Protein AF-A0A259SJ77-F1 (afdb_monomer)

Mean predicted aligned error: 9.58 Å

Foldseek 3Di:
DQLQLDPCLQVDADPPPRHSVSVVVVVVVVVVVVLVVLVVQFPCSVLLVVLLVLLVVLVVLLVVLVVLLVLCVVACVLDPVSVVPRHPVSVVSSVVSVVVNVVSLVQQQAQPSSVRSGDDPRGHPSNVSNVVVVVVVVVSSVVSCVVRVCSVVCVSPPSDDPDHPVVD

Secondary structure (DSSP, 8-state):
-TTTSS-GGGG---TTT---HHHHHHHHHHHHHHHHHHHHH-TTHHHHHHHHHHHHHHHHHHHHHHHHHHHTTTTTTSSHHHIIIIIIHHHHHHHHHHHHHHHHHHHHHSTTTTSS--EETTEEHHHHHHHHHHHHHHHHHHHHHHH-HHHHTTSSS---PPPPGGG-

Sequence (168 aa):
GHYGALPPKFASVSPRFFTPGYATVVAAVVASAFYAIMRLVSDTVLWDTIAALGIMICFYYGITAFACVWYFRKQWFDSARNVFFTFLFPLIGGIILFGIFVLSLVESWTPGATGSGSQIGGVGLVFILGVSVILLGVVVMIVQYFRSPGFFRGETLTMAAPESLRRR

Solvent-accessible surface area (backbone atoms only — not comparable to full-atom values): 8898 Å² total; per-residue (Å²): 39,97,52,51,73,42,64,66,67,61,46,46,52,40,92,87,75,75,40,39,59,59,46,51,53,52,51,49,54,51,51,52,52,51,51,56,52,39,64,77,71,33,92,43,44,69,59,42,51,51,53,21,49,49,41,50,51,22,45,56,52,14,53,49,19,47,47,46,31,61,65,39,62,82,37,32,80,63,38,76,66,32,33,44,69,37,32,51,51,28,43,53,52,14,52,52,29,40,50,49,28,53,49,52,46,59,43,19,41,45,57,54,70,70,76,62,53,39,54,57,97,78,30,11,42,37,29,55,53,34,50,51,53,52,50,50,51,50,51,51,50,54,54,33,49,75,75,32,44,50,39,81,70,32,76,58,46,77,83,72,65,80,82,43,72,77,78,110

Structure (mmCIF, N/CA/C/O backbone):
data_AF-A0A259SJ77-F1
#
_entry.id   AF-A0A259SJ77-F1
#
loop_
_atom_site.group_PDB
_atom_site.id
_atom_site.type_symbol
_atom_site.label_atom_id
_atom_site.label_alt_id
_atom_site.label_comp_id
_atom_site.label_asym_id
_atom_site.label_entity_id
_atom_site.label_seq_id
_atom_site.pdbx_PDB_ins_code
_atom_site.Cartn_x
_atom_site.Cartn_y
_atom_site.Cartn_z
_atom_site.occupancy
_atom_site.B_iso_or_equiv
_atom_site.auth_seq_id
_atom_site.auth_comp_id
_atom_site.auth_asym_id
_atom_site.auth_atom_id
_atom_site.pdbx_PDB_model_num
ATOM 1 N N . GLY A 1 1 ? -13.495 -14.546 3.448 1.00 51.78 1 GLY A N 1
ATOM 2 C CA . GLY A 1 1 ? -12.430 -14.465 4.469 1.00 51.78 1 GLY A CA 1
ATOM 3 C C . GLY A 1 1 ? -12.998 -13.795 5.695 1.00 51.78 1 GLY A C 1
ATOM 4 O O . GLY A 1 1 ? -13.380 -12.647 5.544 1.00 51.78 1 GLY A O 1
ATOM 5 N N . HIS A 1 2 ? -13.154 -14.533 6.802 1.00 52.06 2 HIS A N 1
ATOM 6 C CA . HIS A 1 2 ? -13.701 -14.192 8.138 1.00 52.06 2 HIS A CA 1
ATOM 7 C C . HIS A 1 2 ? -14.799 -13.105 8.247 1.00 52.06 2 HIS A C 1
ATOM 9 O O . HIS A 1 2 ? -15.909 -13.423 8.646 1.00 52.06 2 HIS A O 1
ATOM 15 N N . TYR A 1 3 ? -14.539 -11.867 7.823 1.00 52.16 3 TYR A N 1
ATOM 16 C CA . TYR A 1 3 ? -15.472 -10.732 7.845 1.00 52.16 3 TYR A CA 1
ATOM 17 C C . TYR A 1 3 ? -16.280 -10.514 6.545 1.00 52.16 3 TYR A C 1
ATOM 19 O O . TYR A 1 3 ? -17.027 -9.548 6.431 1.00 52.16 3 TYR A O 1
ATOM 27 N N . GLY A 1 4 ? -16.133 -11.380 5.535 1.00 59.56 4 GLY A N 1
ATOM 28 C CA . GLY A 1 4 ? -16.942 -11.335 4.300 1.00 59.56 4 GLY A CA 1
ATOM 29 C C . GLY A 1 4 ? -16.366 -10.506 3.140 1.00 59.56 4 GLY A C 1
ATOM 30 O O . GLY A 1 4 ? -16.967 -10.456 2.069 1.00 59.56 4 GLY A O 1
ATOM 31 N N . ALA A 1 5 ? -15.165 -9.937 3.294 1.00 54.62 5 ALA A N 1
ATOM 32 C CA . ALA A 1 5 ? -14.488 -9.145 2.255 1.00 54.62 5 ALA A CA 1
ATOM 33 C C . ALA A 1 5 ? -13.975 -9.955 1.046 1.00 54.62 5 ALA A C 1
ATOM 35 O O . ALA A 1 5 ? -13.603 -9.380 0.030 1.00 54.62 5 ALA A O 1
ATOM 36 N N . LEU A 1 6 ? -13.932 -11.288 1.141 1.00 58.22 6 LEU A N 1
ATOM 37 C CA . LEU A 1 6 ? -13.456 -12.218 0.103 1.00 58.22 6 LEU A CA 1
ATOM 38 C C . LEU A 1 6 ? -14.337 -13.476 0.079 1.00 58.22 6 LEU A C 1
ATOM 40 O O . LEU A 1 6 ? -14.857 -13.836 1.146 1.00 58.22 6 LEU A O 1
ATOM 44 N N . PRO A 1 7 ? -14.453 -14.191 -1.063 1.00 59.59 7 PRO A N 1
ATOM 45 C CA . PRO A 1 7 ? -15.238 -15.420 -1.164 1.00 59.59 7 PRO A CA 1
ATOM 46 C C . PRO A 1 7 ? -14.909 -16.422 -0.041 1.00 59.59 7 PRO A C 1
ATOM 48 O O . PRO A 1 7 ? -13.751 -16.504 0.391 1.00 59.59 7 PRO A O 1
ATOM 51 N N . PRO A 1 8 ? -15.886 -17.213 0.441 1.00 61.31 8 PRO A N 1
ATOM 52 C CA . PRO A 1 8 ? -15.701 -18.125 1.574 1.00 61.31 8 PRO A CA 1
ATOM 53 C C . PRO A 1 8 ? -14.590 -19.165 1.350 1.00 61.31 8 PRO A C 1
ATOM 55 O O . PRO A 1 8 ? -13.939 -19.570 2.307 1.00 61.31 8 PRO A O 1
ATOM 58 N N . LYS A 1 9 ? -14.272 -19.501 0.092 1.00 60.88 9 LYS A N 1
ATOM 59 C CA . LYS A 1 9 ? -13.156 -20.395 -0.275 1.00 60.88 9 LYS A CA 1
ATOM 60 C C . LYS A 1 9 ? -11.767 -19.861 0.105 1.00 60.88 9 LYS A C 1
ATOM 62 O O . LYS A 1 9 ? -10.870 -20.642 0.376 1.00 60.88 9 LYS A O 1
ATOM 67 N N . PHE A 1 10 ? -11.576 -18.543 0.192 1.00 58.19 10 PHE A N 1
ATOM 68 C CA . PHE A 1 10 ? -10.321 -17.967 0.703 1.00 58.19 10 PHE A CA 1
ATOM 69 C C . PHE A 1 10 ? -10.240 -17.985 2.235 1.00 58.19 10 PHE A C 1
ATOM 71 O O . PHE A 1 10 ? -9.182 -17.736 2.798 1.00 58.19 10 PHE A O 1
ATOM 78 N N . ALA A 1 11 ? -11.360 -18.253 2.916 1.00 58.25 11 ALA A N 1
ATOM 79 C CA . ALA A 1 11 ? -11.422 -18.394 4.369 1.00 58.25 11 ALA A CA 1
ATOM 80 C C . ALA A 1 11 ? -11.255 -19.847 4.833 1.00 58.25 11 ALA A C 1
ATOM 82 O O . ALA A 1 11 ? -11.154 -20.077 6.034 1.00 58.25 11 ALA A O 1
ATOM 83 N N . SER A 1 12 ? -11.290 -20.823 3.916 1.00 59.00 12 SER A N 1
ATOM 84 C CA . SER A 1 12 ? -11.200 -22.233 4.283 1.00 59.00 12 SER A CA 1
ATOM 85 C C . SER A 1 12 ? -9.766 -22.567 4.674 1.00 59.00 12 SER A C 1
ATOM 87 O O . SER A 1 12 ? -8.866 -22.602 3.831 1.00 59.00 12 SER A O 1
ATOM 89 N N . VAL A 1 13 ? -9.570 -22.806 5.962 1.00 61.88 13 VAL A N 1
ATOM 90 C CA . VAL A 1 13 ? -8.309 -23.262 6.533 1.00 61.88 13 VAL A CA 1
ATOM 91 C C . VAL A 1 13 ? -8.357 -24.785 6.631 1.00 61.88 13 VAL A C 1
ATOM 93 O O . VAL A 1 13 ? -9.375 -25.352 7.025 1.00 61.88 13 VAL A O 1
ATOM 96 N N . SER A 1 14 ? -7.275 -25.463 6.245 1.00 56.78 14 SER A N 1
ATOM 97 C CA . SER A 1 14 ? -7.171 -26.915 6.407 1.00 56.78 14 SER A CA 1
ATOM 98 C C . SER A 1 14 ? -7.179 -27.262 7.910 1.00 56.78 14 SER A C 1
ATOM 100 O O . SER A 1 14 ? -6.356 -26.715 8.650 1.00 56.78 14 SER A O 1
ATOM 102 N N . PRO A 1 15 ? -8.053 -28.177 8.381 1.00 56.75 15 PRO A N 1
ATOM 103 C CA . PRO A 1 15 ? -8.138 -28.526 9.802 1.00 56.75 15 PRO A CA 1
ATOM 104 C C . PRO A 1 15 ? -6.890 -29.239 10.341 1.00 56.75 15 PRO A C 1
ATOM 106 O O . PRO A 1 15 ? -6.695 -29.308 11.547 1.00 56.75 15 PRO A O 1
ATOM 109 N N . ARG A 1 16 ? -6.047 -29.790 9.455 1.00 60.81 16 ARG A N 1
ATOM 110 C CA . ARG A 1 16 ? -4.869 -30.587 9.827 1.00 60.81 16 ARG A CA 1
ATOM 111 C C . ARG A 1 16 ? -3.584 -29.762 9.935 1.00 60.81 16 ARG A C 1
ATOM 113 O O . ARG A 1 16 ? -2.718 -30.111 10.726 1.00 60.81 16 ARG A O 1
ATOM 120 N N . PHE A 1 17 ? -3.452 -28.699 9.138 1.00 64.94 17 PHE A N 1
ATOM 121 C CA . PHE A 1 17 ? -2.225 -27.889 9.055 1.00 64.94 17 PHE A CA 1
ATOM 122 C C . PHE A 1 17 ? -2.441 -26.411 9.395 1.00 64.94 17 PHE A C 1
ATOM 124 O O . PHE A 1 17 ? -1.485 -25.646 9.363 1.00 64.94 17 PHE A O 1
ATOM 131 N N . PHE A 1 18 ? -3.681 -25.994 9.680 1.00 62.47 18 PHE A N 1
ATOM 132 C CA . PHE A 1 18 ? -4.051 -24.597 9.935 1.00 62.47 18 PHE A CA 1
ATOM 133 C C . PHE A 1 18 ? -3.601 -23.615 8.834 1.00 62.47 18 PHE A C 1
ATOM 135 O O . PHE A 1 18 ? -3.474 -22.415 9.060 1.00 62.47 18 PHE A O 1
ATOM 142 N N . THR A 1 19 ? -3.407 -24.112 7.608 1.00 60.09 19 THR A N 1
ATOM 143 C CA . THR A 1 19 ? -3.015 -23.318 6.441 1.00 60.09 19 THR A CA 1
ATOM 144 C C . THR A 1 19 ? -4.194 -23.124 5.486 1.00 60.09 19 THR A C 1
ATOM 146 O O . THR A 1 19 ? -4.966 -24.061 5.244 1.00 60.09 19 THR A O 1
ATOM 149 N N . PRO A 1 20 ? -4.364 -21.928 4.899 1.00 70.44 20 PRO A N 1
ATOM 150 C CA . PRO A 1 20 ? -5.373 -21.688 3.876 1.00 70.44 20 PRO A CA 1
ATOM 151 C C . PRO A 1 20 ? -4.893 -22.264 2.534 1.00 70.44 20 PRO A C 1
ATOM 153 O O . PRO A 1 20 ? -4.485 -21.525 1.643 1.00 70.44 20 PRO A O 1
ATOM 156 N N . GLY A 1 21 ? -4.924 -23.593 2.381 1.00 70.62 21 GLY A N 1
ATOM 157 C CA . GLY A 1 21 ? -4.317 -24.293 1.236 1.00 70.62 21 GLY A CA 1
ATOM 158 C C . GLY A 1 21 ? -4.773 -23.780 -0.137 1.00 70.62 21 GLY A C 1
ATOM 159 O O . GLY A 1 21 ? -3.958 -23.649 -1.046 1.00 70.62 21 GLY A O 1
ATOM 160 N N . TYR A 1 22 ? -6.046 -23.392 -0.274 1.00 72.25 22 TYR A N 1
ATOM 161 C CA . TYR A 1 22 ? -6.551 -22.758 -1.497 1.00 72.25 22 TYR A CA 1
ATOM 162 C C . TYR A 1 22 ? -5.880 -21.402 -1.774 1.00 72.25 22 TYR A C 1
ATOM 164 O O . TYR A 1 22 ? -5.457 -21.141 -2.897 1.00 72.25 22 TYR A O 1
ATOM 172 N N . ALA A 1 23 ? -5.725 -20.557 -0.750 1.00 71.31 23 ALA A N 1
ATOM 173 C CA . ALA A 1 23 ? -5.050 -19.270 -0.889 1.00 71.31 23 ALA A CA 1
ATOM 174 C C . ALA A 1 23 ? -3.562 -19.448 -1.227 1.00 71.31 23 ALA A C 1
ATOM 176 O O . ALA A 1 23 ? -3.035 -18.692 -2.037 1.00 71.31 23 ALA A O 1
ATOM 177 N N . THR A 1 24 ? -2.904 -20.472 -0.673 1.00 80.38 24 THR A N 1
ATOM 178 C CA . THR A 1 24 ? -1.504 -20.795 -0.979 1.00 80.38 24 THR A CA 1
ATOM 179 C C . THR A 1 24 ? -1.313 -21.186 -2.442 1.00 80.38 24 THR A C 1
ATOM 181 O O . THR A 1 24 ? -0.408 -20.669 -3.089 1.00 80.38 24 THR A O 1
ATOM 184 N N . VAL A 1 25 ? -2.168 -22.057 -2.989 1.00 82.31 25 VAL A N 1
ATOM 185 C CA . VAL A 1 25 ? -2.076 -22.468 -4.402 1.00 82.31 25 VAL A CA 1
ATOM 186 C C . VAL A 1 25 ? -2.329 -21.284 -5.328 1.00 82.31 25 VAL A C 1
ATOM 188 O O . VAL A 1 25 ? -1.568 -21.069 -6.266 1.00 82.31 25 VAL A O 1
ATOM 191 N N . VAL A 1 26 ? -3.357 -20.477 -5.047 1.00 81.38 26 VAL A N 1
ATOM 192 C CA . VAL A 1 26 ? -3.639 -19.269 -5.835 1.00 81.38 26 VAL A CA 1
ATOM 193 C C . VAL A 1 26 ? -2.456 -18.299 -5.782 1.00 81.38 26 VAL A C 1
ATOM 195 O O . VAL A 1 26 ? -2.026 -17.817 -6.825 1.00 81.38 26 VAL A O 1
ATOM 198 N N . ALA A 1 27 ? -1.885 -18.055 -4.599 1.00 81.94 27 ALA A N 1
ATOM 199 C CA . ALA A 1 27 ? -0.711 -17.200 -4.447 1.00 81.94 27 ALA A CA 1
ATOM 200 C C . ALA A 1 27 ? 0.506 -17.746 -5.209 1.00 81.94 27 ALA A C 1
ATOM 202 O O . ALA A 1 27 ? 1.192 -16.974 -5.871 1.00 81.94 27 ALA A O 1
ATOM 203 N N . ALA A 1 28 ? 0.743 -19.061 -5.172 1.00 84.00 28 ALA A N 1
ATOM 204 C CA . ALA A 1 28 ? 1.830 -19.699 -5.910 1.00 84.00 28 ALA A CA 1
ATOM 205 C C . ALA A 1 28 ? 1.659 -19.528 -7.426 1.00 84.00 28 ALA A C 1
ATOM 207 O O . ALA A 1 28 ? 2.589 -19.093 -8.096 1.00 84.00 28 ALA A O 1
ATOM 208 N N . VAL A 1 29 ? 0.460 -19.784 -7.959 1.00 86.94 29 VAL A N 1
ATOM 209 C CA . VAL A 1 29 ? 0.162 -19.605 -9.390 1.00 86.94 29 VAL A CA 1
ATOM 210 C C . VAL A 1 29 ? 0.359 -18.150 -9.815 1.00 86.94 29 VAL A C 1
ATOM 212 O O . VAL A 1 29 ? 1.014 -17.890 -10.823 1.00 86.94 29 VAL A O 1
ATOM 215 N N . VAL A 1 30 ? -0.159 -17.196 -9.035 1.00 85.06 30 VAL A N 1
ATOM 216 C CA . VAL A 1 30 ? -0.013 -15.762 -9.323 1.00 85.06 30 VAL A CA 1
ATOM 217 C C . VAL A 1 30 ? 1.454 -15.334 -9.260 1.00 85.06 30 VAL A C 1
ATOM 219 O O . VAL A 1 30 ? 1.917 -14.645 -10.164 1.00 85.06 30 VAL A O 1
ATOM 222 N N . ALA A 1 31 ? 2.204 -15.771 -8.245 1.00 83.69 31 ALA A N 1
ATOM 223 C CA . ALA A 1 31 ? 3.621 -15.451 -8.101 1.00 83.69 31 ALA A CA 1
ATOM 224 C C . ALA A 1 31 ? 4.465 -16.035 -9.244 1.00 83.69 31 ALA A C 1
ATOM 226 O O . ALA A 1 31 ? 5.315 -15.337 -9.794 1.00 83.69 31 ALA A O 1
ATOM 227 N N . SER A 1 32 ? 4.213 -17.286 -9.644 1.00 84.31 32 SER A N 1
ATOM 228 C CA . SER A 1 32 ? 4.903 -17.917 -10.774 1.00 84.31 32 SER A CA 1
ATOM 229 C C . SER A 1 32 ? 4.600 -17.211 -12.095 1.00 84.31 32 SER A C 1
ATOM 231 O O . SER A 1 32 ? 5.525 -16.944 -12.860 1.00 84.31 32 SER A O 1
ATOM 233 N N . ALA A 1 33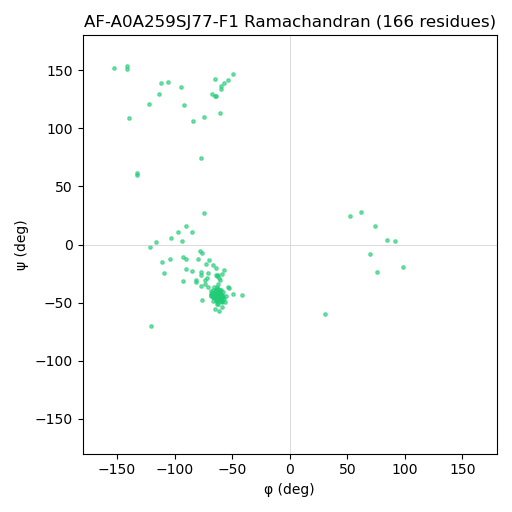 ? 3.334 -16.865 -12.351 1.00 86.06 33 ALA A N 1
ATOM 234 C CA . ALA A 1 33 ? 2.945 -16.121 -13.547 1.00 86.06 33 ALA A CA 1
ATOM 235 C C . ALA A 1 33 ? 3.585 -14.725 -13.575 1.00 86.06 33 ALA A C 1
ATOM 237 O O . ALA A 1 33 ? 4.165 -14.333 -14.586 1.00 86.06 33 ALA A O 1
ATOM 238 N N . PHE A 1 34 ? 3.542 -14.004 -12.452 1.00 82.75 34 PHE A N 1
ATOM 239 C CA . PHE A 1 34 ? 4.171 -12.693 -12.310 1.00 82.75 34 PHE A CA 1
ATOM 240 C C . PHE A 1 34 ? 5.680 -12.757 -12.569 1.00 82.75 34 PHE A C 1
ATOM 242 O O . PHE A 1 34 ? 6.195 -11.987 -13.375 1.00 82.75 34 PHE A O 1
ATOM 249 N N . TYR A 1 35 ? 6.383 -13.713 -11.953 1.00 82.50 35 TYR A N 1
ATOM 250 C CA . TYR A 1 35 ? 7.821 -13.894 -12.157 1.00 82.50 35 TYR A CA 1
ATOM 251 C C . TYR A 1 35 ? 8.164 -14.225 -13.615 1.00 82.50 35 TYR A C 1
ATOM 253 O O . TYR A 1 35 ? 9.108 -13.659 -14.163 1.00 82.50 35 TYR A O 1
ATOM 261 N N . ALA A 1 36 ? 7.390 -15.107 -14.257 1.00 84.50 36 ALA A N 1
ATOM 262 C CA . ALA A 1 36 ? 7.592 -15.462 -15.65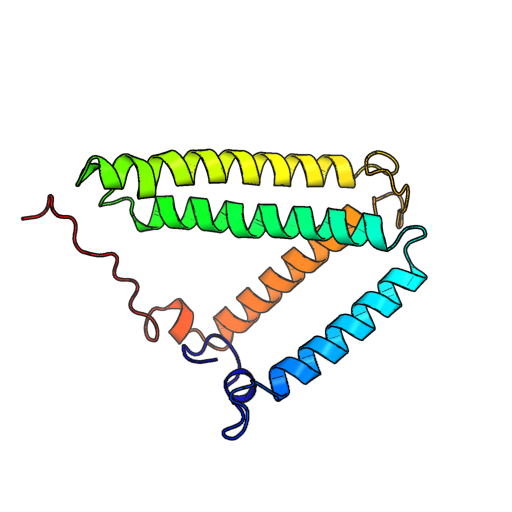9 1.00 84.50 36 ALA A CA 1
ATOM 263 C C . ALA A 1 36 ? 7.432 -14.246 -16.584 1.00 84.50 36 ALA A C 1
ATOM 265 O O . ALA A 1 36 ? 8.278 -14.028 -17.445 1.00 84.50 36 ALA A O 1
ATOM 266 N N . ILE A 1 37 ? 6.399 -13.423 -16.373 1.00 82.38 37 ILE A N 1
ATOM 267 C CA . ILE A 1 37 ? 6.192 -12.183 -17.135 1.00 82.38 37 ILE A CA 1
ATOM 268 C C . ILE A 1 37 ? 7.357 -11.218 -16.901 1.00 82.38 37 ILE A C 1
ATOM 270 O O . ILE A 1 37 ? 7.928 -10.702 -17.857 1.00 82.38 37 ILE A O 1
ATOM 274 N N . MET A 1 38 ? 7.760 -11.018 -15.645 1.00 77.00 38 MET A N 1
ATOM 275 C CA . MET A 1 38 ? 8.841 -10.093 -15.304 1.00 77.00 38 MET A CA 1
ATOM 276 C C . MET A 1 38 ? 10.166 -10.491 -15.959 1.00 77.00 38 MET A C 1
ATOM 278 O O . MET A 1 38 ? 10.881 -9.639 -16.475 1.00 77.00 38 MET A O 1
ATOM 282 N N . ARG A 1 39 ? 10.459 -11.797 -15.992 1.00 80.62 39 ARG A N 1
ATOM 283 C CA . ARG A 1 39 ? 11.651 -12.376 -16.629 1.00 80.62 39 ARG A CA 1
ATOM 284 C C . ARG A 1 39 ? 11.725 -12.097 -18.131 1.00 80.62 39 ARG A C 1
ATOM 286 O O . ARG A 1 39 ? 12.824 -12.042 -18.665 1.00 80.62 39 ARG A O 1
ATOM 293 N N . LEU A 1 40 ? 10.582 -11.967 -18.804 1.00 79.12 40 LEU A N 1
ATOM 294 C CA . LEU A 1 40 ? 10.519 -11.696 -20.243 1.00 79.12 40 LEU A CA 1
ATOM 295 C C . LEU A 1 40 ? 10.629 -10.204 -20.572 1.00 79.12 40 LEU A C 1
ATOM 297 O O . LEU A 1 40 ? 10.957 -9.858 -21.701 1.00 79.12 40 LEU A O 1
ATOM 301 N N . VAL A 1 41 ? 10.303 -9.337 -19.613 1.00 74.38 41 VAL A N 1
ATOM 302 C CA . VAL A 1 41 ? 10.092 -7.902 -19.843 1.00 74.38 41 VAL A CA 1
ATOM 303 C C . VAL A 1 41 ? 11.204 -7.037 -19.240 1.00 74.38 41 VAL A C 1
ATOM 305 O O . VAL A 1 41 ? 11.421 -5.925 -19.710 1.00 74.38 41 VAL A O 1
ATOM 308 N N . SER A 1 42 ? 11.906 -7.522 -18.213 1.00 72.56 42 SER A N 1
ATOM 309 C CA . SER A 1 42 ? 12.946 -6.767 -17.509 1.00 72.56 42 SER A CA 1
ATOM 310 C C . SER A 1 42 ? 14.332 -7.368 -17.724 1.00 72.56 42 SER A C 1
ATOM 312 O O . SER A 1 42 ? 14.557 -8.548 -17.442 1.00 72.56 42 SER A O 1
ATOM 314 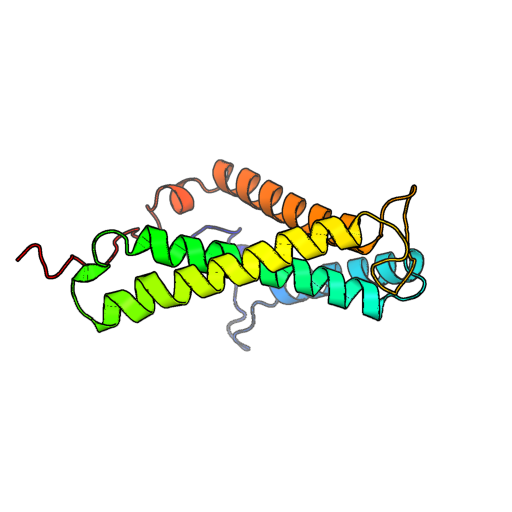N N . ASP A 1 43 ? 15.285 -6.521 -18.113 1.00 73.31 43 ASP A N 1
ATOM 315 C CA . ASP A 1 43 ? 16.708 -6.865 -18.162 1.00 73.31 43 ASP A CA 1
ATOM 316 C C . ASP A 1 43 ? 17.310 -6.996 -16.748 1.00 73.31 43 ASP A C 1
ATOM 318 O O . ASP A 1 43 ? 18.276 -7.733 -16.539 1.00 73.31 43 ASP A O 1
ATOM 322 N N . THR A 1 44 ? 16.712 -6.337 -15.741 1.00 78.62 44 THR A N 1
ATOM 323 C CA . THR A 1 44 ? 17.135 -6.410 -14.331 1.00 78.62 44 THR A CA 1
ATOM 324 C C . THR A 1 44 ? 15.967 -6.635 -13.357 1.00 78.62 44 THR A C 1
ATOM 326 O O . THR A 1 44 ? 15.718 -5.873 -12.422 1.00 78.62 44 THR A O 1
ATOM 329 N N . VAL A 1 45 ? 15.287 -7.775 -13.529 1.00 79.00 45 VAL A N 1
ATOM 330 C CA . VAL A 1 45 ? 14.069 -8.199 -12.798 1.00 79.00 45 VAL A CA 1
ATOM 331 C C . VAL A 1 45 ? 14.095 -7.900 -11.295 1.00 79.00 45 VAL A C 1
ATOM 333 O O . VAL A 1 45 ? 13.091 -7.474 -10.723 1.00 79.00 45 VAL A O 1
ATOM 336 N N . LEU A 1 46 ? 15.227 -8.158 -10.635 1.00 81.19 46 LEU A N 1
ATOM 337 C CA . LEU A 1 46 ? 15.372 -8.008 -9.188 1.00 81.19 46 LEU A CA 1
ATOM 338 C C . LEU A 1 46 ? 15.247 -6.543 -8.751 1.00 81.19 46 LEU A C 1
ATOM 340 O O . LEU A 1 46 ? 14.517 -6.259 -7.803 1.00 81.19 46 LEU A O 1
ATOM 344 N N . TRP A 1 47 ? 15.905 -5.623 -9.460 1.00 82.00 47 TRP A N 1
ATOM 345 C CA . TRP A 1 47 ? 15.857 -4.194 -9.149 1.00 82.00 47 TRP A CA 1
ATOM 346 C C . TRP A 1 47 ? 14.463 -3.625 -9.390 1.00 82.00 47 TRP A C 1
ATOM 348 O O . TRP A 1 47 ? 13.916 -2.961 -8.509 1.00 82.00 47 TRP A O 1
ATOM 358 N N . ASP A 1 48 ? 13.848 -3.972 -10.523 1.00 82.75 48 ASP A N 1
ATOM 359 C CA . ASP A 1 48 ? 12.512 -3.481 -10.865 1.00 82.75 48 ASP A CA 1
ATOM 360 C C . ASP A 1 48 ? 11.446 -3.979 -9.886 1.00 82.75 48 ASP A C 1
ATOM 362 O O . ASP A 1 48 ? 10.557 -3.229 -9.478 1.00 82.75 48 ASP A O 1
ATOM 366 N N . THR A 1 49 ? 11.562 -5.236 -9.449 1.00 85.12 49 THR A N 1
ATOM 367 C CA . THR A 1 49 ? 10.637 -5.816 -8.469 1.00 85.12 49 THR A CA 1
ATOM 368 C C . THR A 1 49 ? 10.806 -5.170 -7.094 1.00 85.12 49 THR A C 1
ATOM 370 O O . THR A 1 49 ? 9.806 -4.860 -6.451 1.00 85.12 49 THR A O 1
ATOM 373 N N . ILE A 1 50 ? 12.039 -4.928 -6.632 1.00 88.25 50 ILE A N 1
ATOM 374 C CA . ILE A 1 50 ? 12.287 -4.271 -5.337 1.00 88.25 50 ILE A CA 1
ATOM 375 C C . ILE A 1 50 ? 11.774 -2.830 -5.350 1.00 88.25 50 ILE A C 1
ATOM 377 O O . ILE A 1 50 ? 11.095 -2.422 -4.407 1.00 88.25 50 ILE A O 1
ATOM 381 N N . ALA A 1 51 ? 12.050 -2.074 -6.413 1.00 88.44 51 ALA A N 1
ATOM 382 C CA . ALA A 1 51 ? 11.582 -0.699 -6.537 1.00 88.44 51 ALA A CA 1
ATOM 383 C C . ALA A 1 51 ? 10.043 -0.633 -6.568 1.00 88.44 51 ALA A C 1
ATOM 385 O O . ALA A 1 51 ? 9.440 0.146 -5.828 1.00 88.44 51 ALA A O 1
ATOM 386 N N . ALA A 1 52 ? 9.392 -1.520 -7.333 1.00 89.12 52 ALA A N 1
ATOM 387 C CA . ALA A 1 52 ? 7.933 -1.617 -7.369 1.00 89.12 52 ALA A CA 1
ATOM 388 C C . ALA A 1 52 ? 7.342 -2.017 -6.003 1.00 89.12 52 ALA A C 1
ATOM 390 O O . ALA A 1 52 ? 6.363 -1.418 -5.553 1.00 89.12 52 ALA A O 1
ATOM 391 N N . LEU A 1 53 ? 7.954 -2.979 -5.300 1.00 90.38 53 LEU A N 1
ATOM 392 C CA . LEU A 1 53 ? 7.561 -3.346 -3.934 1.00 90.38 53 LEU A CA 1
ATOM 393 C C . LEU A 1 53 ? 7.702 -2.165 -2.966 1.00 90.38 53 LEU A C 1
ATOM 395 O O . LEU A 1 53 ? 6.825 -1.963 -2.128 1.00 90.38 53 LEU A O 1
ATOM 399 N N . GLY A 1 54 ? 8.755 -1.355 -3.100 1.00 91.12 54 GLY A N 1
ATOM 400 C CA . GLY A 1 54 ? 8.947 -0.135 -2.315 1.00 91.12 54 GLY A CA 1
ATOM 401 C C . GLY A 1 54 ? 7.797 0.859 -2.488 1.00 91.12 54 GLY A C 1
ATOM 402 O O . GLY A 1 54 ? 7.244 1.335 -1.494 1.00 91.12 54 GLY A O 1
ATOM 403 N N . ILE A 1 55 ? 7.367 1.097 -3.732 1.00 91.88 55 ILE A N 1
ATOM 404 C CA . ILE A 1 55 ? 6.201 1.939 -4.051 1.00 91.88 55 ILE A CA 1
ATOM 405 C C . ILE A 1 55 ? 4.938 1.389 -3.375 1.00 91.88 55 ILE A C 1
ATOM 407 O O . ILE A 1 55 ? 4.199 2.140 -2.736 1.00 91.88 55 ILE A O 1
ATOM 411 N N . MET A 1 56 ? 4.705 0.074 -3.454 1.00 91.62 56 MET A N 1
ATOM 412 C CA . MET A 1 56 ? 3.543 -0.568 -2.827 1.00 91.62 56 MET A CA 1
ATOM 413 C C . MET A 1 56 ? 3.547 -0.444 -1.300 1.00 91.62 56 MET A C 1
ATOM 415 O O . MET A 1 56 ? 2.509 -0.174 -0.697 1.00 91.62 56 MET A O 1
ATOM 419 N N . ILE A 1 57 ? 4.708 -0.630 -0.673 1.00 93.31 57 ILE A N 1
ATOM 420 C CA . ILE A 1 57 ? 4.899 -0.512 0.776 1.00 93.31 57 ILE A CA 1
ATOM 421 C C . ILE A 1 57 ? 4.624 0.924 1.232 1.00 93.31 57 ILE A C 1
ATOM 423 O O . ILE A 1 57 ? 3.867 1.131 2.182 1.00 93.31 57 ILE A O 1
ATOM 427 N N . CYS A 1 58 ? 5.191 1.912 0.534 1.00 94.19 58 CYS A N 1
ATOM 428 C CA . CYS A 1 58 ? 4.977 3.325 0.839 1.00 94.19 58 CYS A CA 1
ATOM 429 C C . CYS A 1 58 ? 3.504 3.713 0.682 1.00 94.19 58 CYS A C 1
ATOM 431 O O . CYS A 1 58 ? 2.958 4.399 1.544 1.00 94.19 58 CYS A O 1
ATOM 433 N N . PHE A 1 59 ? 2.838 3.211 -0.362 1.00 92.88 59 PHE A N 1
ATOM 434 C CA . PHE A 1 59 ? 1.406 3.404 -0.553 1.00 92.88 59 PHE A CA 1
ATOM 435 C C . PHE A 1 59 ? 0.597 2.798 0.599 1.00 92.88 59 PHE A C 1
ATOM 437 O O . PHE A 1 59 ? -0.134 3.519 1.274 1.00 92.88 59 PHE A O 1
ATOM 444 N N . TYR A 1 60 ? 0.754 1.497 0.865 1.00 91.94 60 TYR A N 1
ATOM 445 C CA . TYR A 1 60 ? -0.019 0.774 1.879 1.00 91.94 60 TYR A CA 1
ATOM 446 C C . TYR A 1 60 ? 0.168 1.356 3.284 1.00 91.94 60 TYR A C 1
ATOM 448 O O . TYR A 1 60 ? -0.812 1.627 3.985 1.00 91.94 60 TYR A O 1
ATOM 456 N N . TYR A 1 61 ? 1.411 1.590 3.705 1.00 92.94 61 TYR A N 1
ATOM 457 C CA . TYR A 1 61 ? 1.670 2.150 5.029 1.00 92.94 61 TYR A CA 1
ATOM 458 C C . TYR A 1 61 ? 1.327 3.637 5.108 1.00 92.94 61 TYR A C 1
ATOM 460 O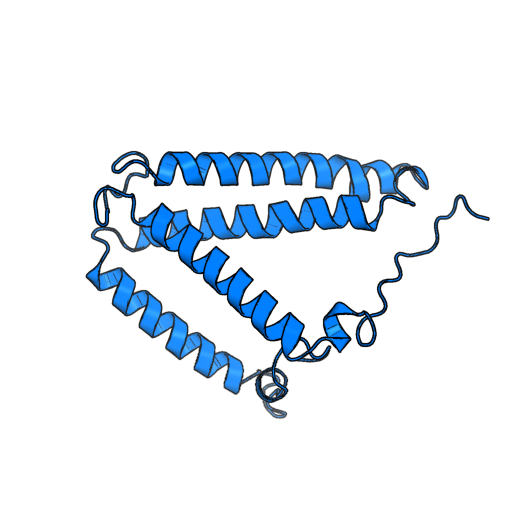 O . TYR A 1 61 ? 0.813 4.069 6.138 1.00 92.94 61 TYR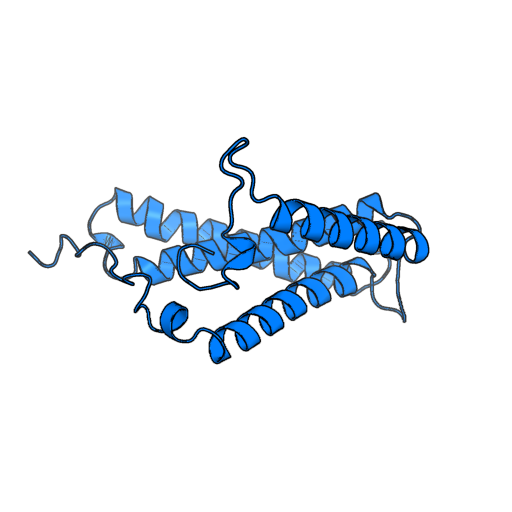 A O 1
ATOM 468 N N . GLY A 1 62 ? 1.517 4.400 4.028 1.00 93.94 62 GLY A N 1
ATOM 469 C CA . GLY A 1 62 ? 1.105 5.800 3.949 1.00 93.94 62 GLY A CA 1
ATOM 470 C C . GLY A 1 62 ? -0.400 5.961 4.163 1.00 93.94 62 GLY A C 1
ATOM 471 O O . GLY A 1 62 ? -0.820 6.667 5.080 1.00 93.94 62 GLY A O 1
ATOM 472 N N . ILE A 1 63 ? -1.227 5.241 3.391 1.00 92.69 63 ILE A N 1
ATOM 473 C CA . ILE A 1 63 ? -2.691 5.297 3.554 1.00 92.69 63 ILE A CA 1
ATOM 474 C C . ILE A 1 63 ? -3.135 4.783 4.926 1.00 92.69 63 ILE A C 1
ATOM 476 O O . ILE A 1 63 ? -4.054 5.346 5.516 1.00 92.69 63 ILE A O 1
ATOM 480 N N . THR A 1 64 ? -2.468 3.757 5.467 1.00 92.19 64 THR A N 1
ATOM 481 C CA . THR A 1 64 ? -2.790 3.200 6.790 1.00 92.19 64 THR A CA 1
ATOM 482 C C . THR A 1 64 ? -2.510 4.218 7.890 1.00 92.19 64 THR A C 1
ATOM 484 O O . THR A 1 64 ? -3.323 4.392 8.795 1.00 92.19 64 THR A O 1
ATOM 487 N N . ALA A 1 65 ? -1.398 4.944 7.794 1.00 91.38 65 ALA A N 1
ATOM 488 C CA . ALA A 1 65 ? -1.056 5.990 8.743 1.00 91.38 65 ALA A CA 1
ATOM 489 C C . ALA A 1 65 ? -2.087 7.133 8.719 1.00 91.38 65 ALA A C 1
ATOM 491 O O . ALA A 1 65 ? -2.579 7.535 9.775 1.00 91.38 65 ALA A O 1
ATOM 492 N N . PHE A 1 66 ? -2.508 7.584 7.530 1.00 91.81 66 PHE A N 1
ATOM 493 C CA . PHE A 1 66 ? -3.591 8.567 7.404 1.00 91.81 66 PHE A CA 1
ATOM 494 C C . PHE A 1 66 ? -4.936 8.040 7.916 1.00 91.81 66 PHE A C 1
ATOM 496 O O . PHE A 1 66 ? -5.669 8.774 8.582 1.00 91.81 66 PHE A O 1
ATOM 503 N N . ALA A 1 67 ? -5.252 6.767 7.664 1.00 89.19 67 ALA A N 1
ATOM 504 C CA . ALA A 1 67 ? -6.456 6.130 8.182 1.00 89.19 67 ALA A CA 1
ATOM 505 C C . ALA A 1 67 ? -6.459 6.097 9.717 1.00 89.19 67 ALA A C 1
ATOM 507 O O . ALA A 1 67 ? -7.483 6.412 10.318 1.00 89.19 67 ALA A O 1
ATOM 508 N N . CYS A 1 68 ? -5.323 5.805 10.361 1.00 88.00 68 CYS A N 1
ATOM 509 C CA . CYS A 1 68 ? -5.182 5.870 11.818 1.00 88.00 68 CYS A CA 1
ATOM 510 C C . CYS A 1 68 ? -5.463 7.279 12.357 1.00 88.00 68 CYS A C 1
ATOM 512 O O . CYS A 1 68 ? -6.257 7.431 13.289 1.00 88.00 68 CYS A O 1
ATOM 514 N N . VAL A 1 69 ? -4.871 8.310 11.742 1.00 89.50 69 VAL A N 1
ATOM 515 C CA . VAL A 1 69 ? -5.101 9.714 12.126 1.00 89.50 69 VAL A CA 1
ATOM 516 C C . VAL A 1 69 ? -6.583 10.071 12.001 1.00 89.50 69 VAL A C 1
ATOM 518 O O . VAL A 1 69 ? -7.162 10.643 12.925 1.00 89.50 69 VAL A O 1
ATOM 521 N N . TRP A 1 70 ? -7.222 9.694 10.890 1.00 88.06 70 TRP A N 1
ATOM 522 C CA . TRP A 1 70 ? -8.639 9.965 10.652 1.00 88.06 70 TRP A CA 1
ATOM 523 C C . TRP A 1 70 ? -9.566 9.193 11.598 1.00 88.06 70 TRP A C 1
ATOM 525 O O . TRP A 1 70 ? -10.540 9.754 12.102 1.00 88.06 70 TRP A O 1
ATOM 535 N N . TYR A 1 71 ? -9.273 7.918 11.860 1.00 83.94 71 TYR A N 1
ATOM 536 C CA . TYR A 1 71 ? -10.091 7.046 12.701 1.00 83.94 71 TYR A CA 1
ATOM 537 C C . TYR A 1 71 ? -10.138 7.536 14.154 1.00 83.94 71 TYR A C 1
ATOM 539 O O . TYR A 1 71 ? -11.217 7.632 14.738 1.00 83.94 71 TYR A O 1
ATOM 547 N N . PHE A 1 72 ? -8.994 7.944 14.715 1.00 84.62 72 PHE A N 1
ATOM 548 C CA . PHE A 1 72 ? -8.887 8.439 16.094 1.00 84.62 72 PHE A CA 1
ATOM 549 C C . PHE A 1 72 ? -9.085 9.956 16.239 1.00 84.62 72 PHE A C 1
ATOM 551 O O . PHE A 1 72 ? -8.766 10.530 17.284 1.00 84.62 72 PHE A O 1
ATOM 558 N N . ARG A 1 73 ? -9.645 10.630 15.223 1.00 83.94 73 ARG A N 1
ATOM 559 C CA . ARG A 1 73 ? -9.804 12.098 15.189 1.00 83.94 73 ARG A CA 1
ATOM 560 C C . ARG A 1 73 ? -10.576 12.713 16.348 1.00 83.94 73 ARG A C 1
ATOM 562 O O . ARG A 1 73 ? -10.438 13.900 16.617 1.00 83.94 73 ARG A O 1
ATOM 569 N N . LYS A 1 74 ? -11.409 11.925 17.028 1.00 80.19 74 LYS A N 1
ATOM 570 C CA . LYS A 1 74 ? -12.194 12.383 18.183 1.00 80.19 74 LYS A CA 1
ATOM 571 C C . LYS A 1 74 ? -11.455 12.199 19.513 1.00 80.19 74 LYS A C 1
ATOM 573 O O . LYS A 1 74 ? -11.894 12.758 20.507 1.00 80.19 74 LYS A O 1
ATOM 578 N N . GLN A 1 75 ? -10.354 11.445 19.523 1.00 82.06 75 GLN A N 1
ATOM 579 C CA . GLN A 1 75 ? -9.601 11.039 20.713 1.00 82.06 75 GLN A CA 1
ATOM 580 C C . GLN A 1 75 ? -8.172 11.602 20.740 1.00 82.06 75 GLN A C 1
ATOM 582 O O . GLN A 1 75 ? -7.423 11.296 21.671 1.00 82.06 75 GLN A O 1
ATOM 587 N N . TRP A 1 76 ? -7.774 12.406 19.740 1.00 80.25 76 TRP A N 1
ATOM 588 C CA . TRP A 1 76 ? -6.405 12.927 19.597 1.00 80.25 76 TRP A CA 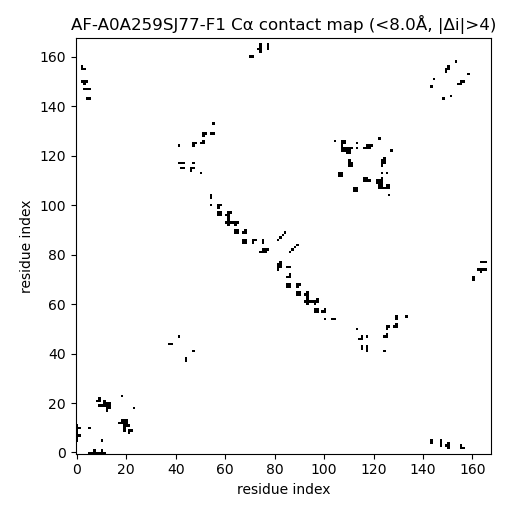1
ATOM 589 C C . TRP A 1 76 ? -5.869 13.537 20.885 1.00 80.25 76 TRP A C 1
ATOM 591 O O . TRP A 1 76 ? -4.736 13.270 21.262 1.00 80.25 76 TRP A O 1
ATOM 601 N N . PHE A 1 77 ? -6.695 14.304 21.591 1.00 81.62 77 PHE A N 1
ATOM 602 C CA . PHE A 1 77 ? -6.259 15.051 22.762 1.00 81.62 77 PHE A CA 1
ATOM 603 C C . PHE A 1 77 ? -6.680 14.414 24.097 1.00 81.62 77 PHE A C 1
ATOM 605 O O . PHE A 1 77 ? -6.460 15.006 25.148 1.00 81.62 77 PHE A O 1
ATOM 612 N N . ASP A 1 78 ? -7.275 13.221 24.109 1.00 82.06 78 ASP A N 1
ATOM 613 C CA . ASP A 1 78 ? -7.763 12.599 25.355 1.00 82.06 78 ASP A CA 1
ATOM 614 C C . ASP A 1 78 ? -6.640 12.268 26.349 1.00 82.06 78 ASP A C 1
ATOM 616 O O . ASP A 1 78 ? -6.859 12.239 27.556 1.00 82.06 78 ASP A O 1
ATOM 620 N N . SER A 1 79 ? -5.424 12.043 25.854 1.00 83.12 79 SER A N 1
ATOM 621 C CA . SER A 1 79 ? -4.226 11.823 26.662 1.00 83.12 79 SER A CA 1
ATOM 622 C C . SER A 1 79 ? -2.995 12.259 25.876 1.00 83.12 79 SER A C 1
ATOM 624 O O . SER A 1 79 ? -2.980 12.142 24.650 1.00 83.12 79 SER A O 1
ATOM 626 N N . ALA A 1 80 ? -1.927 12.675 26.566 1.00 83.69 80 ALA A N 1
ATOM 627 C CA . ALA A 1 80 ? -0.635 12.941 25.933 1.00 83.69 80 ALA A CA 1
ATOM 628 C C . ALA A 1 80 ? -0.165 11.741 25.089 1.00 83.69 80 ALA A C 1
ATOM 630 O O . ALA A 1 80 ? 0.326 11.921 23.980 1.00 83.69 80 ALA A O 1
ATOM 631 N N . ARG A 1 81 ? -0.411 10.503 25.550 1.00 83.94 81 ARG A N 1
ATOM 632 C CA . ARG A 1 81 ? -0.104 9.287 24.780 1.00 83.94 81 ARG A CA 1
ATOM 633 C C . ARG A 1 81 ? -0.867 9.236 23.451 1.00 83.94 81 ARG A C 1
ATOM 635 O O . ARG A 1 81 ? -0.270 8.894 22.436 1.00 83.94 81 ARG A O 1
ATOM 642 N N . ASN A 1 82 ? -2.149 9.595 23.437 1.00 83.62 82 ASN A N 1
ATOM 643 C CA . ASN A 1 82 ? -2.941 9.595 22.206 1.00 83.62 82 ASN A CA 1
ATOM 644 C C . ASN A 1 82 ? -2.413 10.643 21.222 1.00 83.62 82 ASN A C 1
ATOM 646 O O . ASN A 1 82 ? -2.225 10.325 20.054 1.00 83.62 82 ASN A O 1
ATOM 650 N N . VAL A 1 83 ? -2.048 11.837 21.699 1.00 85.69 83 VAL A N 1
ATOM 651 C CA . VAL A 1 83 ? -1.476 12.885 20.836 1.00 85.69 83 VAL A CA 1
ATOM 652 C C . VAL A 1 83 ? -0.250 12.368 20.079 1.00 85.69 83 VAL A C 1
ATOM 654 O O . VAL A 1 83 ? -0.136 12.587 18.878 1.00 85.69 83 VAL A O 1
ATOM 657 N N . PHE A 1 84 ? 0.654 11.639 20.737 1.00 87.94 84 PHE A N 1
ATOM 658 C CA . PHE A 1 84 ? 1.844 11.113 20.064 1.00 87.94 84 PHE A CA 1
ATOM 659 C C . PHE A 1 84 ? 1.546 9.895 19.178 1.00 87.94 84 PHE A C 1
ATOM 661 O O . PHE A 1 84 ? 1.968 9.864 18.023 1.00 87.94 84 PHE A O 1
ATOM 668 N N . PHE A 1 85 ? 0.804 8.905 19.683 1.00 85.81 85 PHE A N 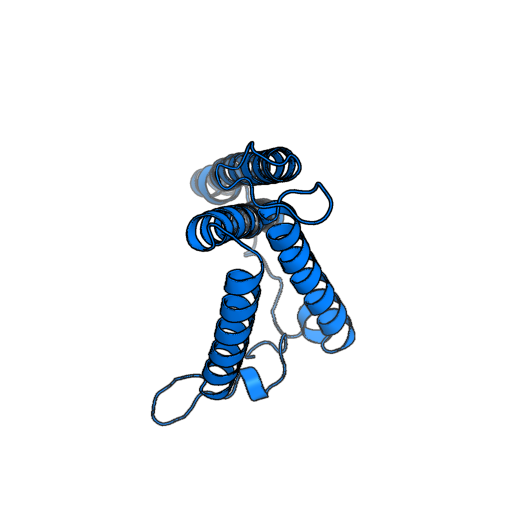1
ATOM 669 C CA . PHE A 1 85 ? 0.653 7.604 19.017 1.00 85.81 85 PHE A CA 1
ATOM 670 C C . PHE A 1 85 ? -0.515 7.506 18.032 1.00 85.81 85 PHE A C 1
ATOM 672 O O . PHE A 1 85 ? -0.485 6.634 17.168 1.00 85.81 85 PHE A O 1
ATOM 679 N N . THR A 1 86 ? -1.533 8.364 18.129 1.00 84.69 86 THR A N 1
ATOM 680 C CA . THR A 1 86 ? -2.688 8.353 17.210 1.00 84.69 86 THR A CA 1
ATOM 681 C C . THR A 1 86 ? -2.733 9.567 16.289 1.00 84.69 86 THR A C 1
ATOM 683 O O . THR A 1 86 ? -3.434 9.530 15.280 1.00 84.69 86 THR A O 1
ATOM 686 N N . PHE A 1 87 ? -1.957 10.612 16.595 1.00 87.81 87 PHE A N 1
ATOM 687 C CA . PHE A 1 87 ? -1.886 11.831 15.795 1.00 87.81 87 PHE A CA 1
ATOM 688 C C . PHE A 1 87 ? -0.468 12.112 15.278 1.00 87.81 87 PHE A C 1
ATOM 690 O O . PHE A 1 87 ? -0.231 11.938 14.089 1.00 87.81 87 PHE A O 1
ATOM 697 N N . LEU A 1 88 ? 0.494 12.480 16.131 1.00 91.00 88 LEU A N 1
ATOM 698 C CA . LEU A 1 88 ? 1.786 13.020 15.688 1.00 91.00 88 LEU A CA 1
ATOM 699 C C . LEU A 1 88 ? 2.641 12.015 14.901 1.00 91.00 88 LEU A C 1
ATOM 701 O O . LEU A 1 88 ? 3.033 12.304 13.773 1.00 91.00 88 LEU A O 1
ATOM 705 N N . PHE A 1 89 ? 2.934 10.840 15.467 1.00 91.81 89 PHE A N 1
ATOM 706 C CA . PHE A 1 89 ? 3.787 9.852 14.796 1.00 91.81 89 PHE A CA 1
ATOM 707 C C . PHE A 1 89 ? 3.139 9.271 13.536 1.00 91.81 89 PHE A C 1
ATOM 709 O O . PHE A 1 89 ? 3.821 9.231 12.509 1.00 91.81 89 PHE A O 1
ATOM 716 N N . PRO A 1 90 ? 1.847 8.878 13.545 1.00 90.81 90 PRO A N 1
ATOM 717 C CA . PRO A 1 90 ? 1.188 8.436 12.321 1.00 90.81 90 PRO A CA 1
ATOM 7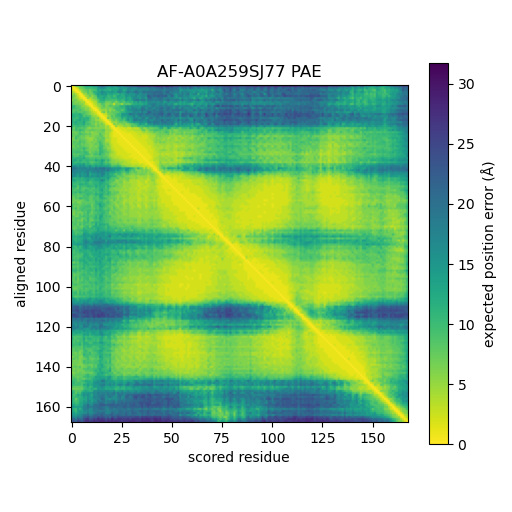18 C C . PRO A 1 90 ? 1.114 9.541 11.262 1.00 90.81 90 PRO A C 1
ATOM 720 O O . PRO A 1 90 ? 1.321 9.258 10.089 1.00 90.81 90 PRO A O 1
ATOM 723 N N . LEU A 1 91 ? 0.879 10.801 11.641 1.00 93.12 91 LEU A N 1
ATOM 724 C CA . LEU A 1 91 ? 0.808 11.902 10.679 1.00 93.12 91 LEU A CA 1
ATOM 725 C C . LEU A 1 91 ? 2.165 12.165 10.020 1.00 93.12 91 LEU A C 1
ATOM 727 O O . LEU A 1 91 ? 2.243 12.228 8.797 1.00 93.12 91 LEU A O 1
ATOM 731 N N . ILE A 1 92 ? 3.235 12.275 10.812 1.00 95.81 92 ILE A N 1
ATOM 732 C CA . ILE A 1 92 ? 4.587 12.503 10.284 1.00 95.81 92 ILE A CA 1
ATOM 733 C C . ILE A 1 92 ? 5.020 11.317 9.416 1.00 95.81 92 ILE A C 1
ATOM 735 O O . ILE A 1 92 ? 5.450 11.513 8.281 1.00 95.81 92 ILE A O 1
ATOM 739 N N . GLY A 1 93 ? 4.864 10.087 9.916 1.00 92.50 93 GLY A N 1
ATOM 740 C CA . GLY A 1 93 ? 5.210 8.880 9.166 1.00 92.50 93 GLY A CA 1
ATOM 741 C C . GLY A 1 93 ? 4.405 8.749 7.872 1.00 92.50 93 GLY A C 1
ATOM 742 O O . GLY A 1 93 ? 4.977 8.457 6.825 1.00 92.50 93 GLY A O 1
ATOM 743 N N . GLY A 1 94 ? 3.101 9.034 7.920 1.00 93.50 94 GLY A N 1
ATOM 744 C CA . GLY A 1 94 ? 2.221 9.034 6.754 1.00 93.50 94 GLY A CA 1
ATOM 745 C C . GLY A 1 94 ? 2.630 10.064 5.705 1.00 93.50 94 GLY A C 1
ATOM 746 O O . GLY A 1 94 ? 2.716 9.721 4.530 1.00 93.50 94 GLY A O 1
ATOM 747 N N . ILE A 1 95 ? 2.957 11.294 6.118 1.00 96.12 95 ILE A N 1
ATOM 748 C CA . ILE A 1 95 ? 3.441 12.350 5.214 1.00 96.12 95 ILE A CA 1
ATOM 749 C C . ILE A 1 95 ? 4.761 11.945 4.557 1.00 96.12 95 ILE A C 1
ATOM 751 O O . ILE A 1 95 ? 4.893 12.081 3.344 1.00 96.12 95 ILE A O 1
ATOM 755 N N . ILE A 1 96 ? 5.722 11.426 5.327 1.00 96.31 96 ILE A N 1
ATOM 756 C CA . ILE A 1 96 ? 7.023 11.001 4.792 1.00 96.31 96 ILE A CA 1
ATOM 757 C C . ILE A 1 96 ? 6.840 9.861 3.788 1.00 96.31 96 ILE A C 1
ATOM 759 O O . ILE A 1 96 ? 7.321 9.956 2.663 1.00 96.31 96 ILE A O 1
ATOM 763 N N . LEU A 1 97 ? 6.115 8.803 4.162 1.00 94.69 97 LEU A N 1
ATOM 764 C CA . LEU A 1 97 ? 5.895 7.643 3.293 1.00 94.69 97 LEU A CA 1
ATOM 765 C C . LEU A 1 97 ? 5.123 8.015 2.029 1.00 94.69 97 LEU A C 1
ATOM 767 O O . LEU A 1 97 ? 5.454 7.545 0.944 1.00 94.69 97 LEU A O 1
ATOM 771 N N . PHE A 1 98 ? 4.120 8.881 2.146 1.00 93.75 98 PHE A N 1
ATOM 772 C CA . PHE A 1 98 ? 3.367 9.344 0.990 1.00 93.75 98 PHE A CA 1
ATOM 773 C C . PHE A 1 98 ? 4.190 10.281 0.099 1.00 93.75 98 PHE A C 1
ATOM 775 O O . PHE A 1 98 ? 4.107 10.193 -1.122 1.00 93.75 98 PHE A O 1
ATOM 782 N N . GLY A 1 99 ? 5.038 11.126 0.689 1.00 95.19 99 GLY A N 1
ATOM 783 C CA . GLY A 1 99 ? 6.007 11.934 -0.047 1.00 95.19 99 GLY A CA 1
ATOM 784 C C . GLY A 1 99 ? 6.985 11.067 -0.839 1.00 95.19 99 GLY A C 1
ATOM 785 O O . GLY A 1 99 ? 7.172 11.300 -2.031 1.00 95.19 99 GLY A O 1
ATOM 786 N N . ILE A 1 100 ? 7.535 10.020 -0.212 1.00 94.88 100 ILE A N 1
ATOM 787 C CA . ILE A 1 100 ? 8.398 9.035 -0.881 1.00 94.88 100 ILE A CA 1
ATOM 788 C C . ILE A 1 100 ? 7.628 8.317 -1.990 1.00 94.88 100 ILE A C 1
ATOM 790 O O . ILE A 1 100 ? 8.151 8.181 -3.085 1.00 94.88 100 ILE A O 1
ATOM 794 N N . PHE A 1 101 ? 6.378 7.916 -1.758 1.00 93.69 101 PHE A N 1
ATOM 795 C CA . PHE A 1 101 ? 5.543 7.301 -2.790 1.00 93.69 101 PHE A CA 1
ATOM 796 C C . PHE A 1 101 ? 5.396 8.196 -4.030 1.00 93.69 101 PHE A C 1
ATOM 798 O O . PHE A 1 101 ? 5.623 7.733 -5.148 1.00 93.69 101 PHE A O 1
ATOM 805 N N . VAL A 1 102 ? 5.055 9.476 -3.845 1.00 93.12 102 VAL A N 1
ATOM 806 C CA . VAL A 1 102 ? 4.922 10.431 -4.957 1.00 93.12 102 VAL A CA 1
ATOM 807 C C . VAL A 1 102 ? 6.262 10.640 -5.658 1.00 93.12 102 VAL A C 1
ATOM 809 O O . VAL A 1 102 ? 6.310 10.607 -6.886 1.00 93.12 102 VAL A O 1
ATOM 812 N N . LEU A 1 103 ? 7.348 10.798 -4.899 1.00 91.81 103 LEU A N 1
ATOM 813 C CA . LEU A 1 103 ? 8.693 10.929 -5.455 1.00 91.81 103 LEU A CA 1
ATOM 814 C C . LEU A 1 103 ? 9.064 9.703 -6.297 1.00 91.81 103 LEU A C 1
ATOM 816 O O . LEU A 1 103 ? 9.429 9.849 -7.458 1.00 91.81 103 LEU A O 1
ATOM 820 N N . SER A 1 104 ? 8.875 8.499 -5.759 1.00 90.38 104 SER A N 1
ATOM 821 C CA . SER A 1 104 ? 9.164 7.251 -6.461 1.00 90.38 104 SER A CA 1
ATOM 822 C C . SER A 1 104 ? 8.317 7.080 -7.721 1.00 90.38 104 SER A C 1
ATOM 824 O O . SER A 1 104 ? 8.818 6.540 -8.703 1.00 90.38 104 SER A O 1
ATOM 826 N N . LEU A 1 105 ? 7.064 7.551 -7.745 1.00 89.25 105 LEU A N 1
ATOM 827 C CA . LEU A 1 105 ? 6.252 7.550 -8.968 1.00 89.25 105 LEU A CA 1
ATOM 828 C C . LEU A 1 105 ? 6.821 8.489 -10.038 1.00 89.25 105 LEU A C 1
ATOM 830 O O . LEU A 1 105 ? 6.896 8.101 -11.202 1.00 89.25 105 LEU A O 1
ATOM 834 N N . VAL A 1 106 ? 7.227 9.702 -9.654 1.00 87.81 106 VAL A N 1
ATOM 835 C CA . VAL A 1 106 ? 7.805 10.689 -10.581 1.00 87.81 106 VAL A CA 1
ATOM 836 C C . VAL A 1 106 ? 9.150 10.204 -11.121 1.00 87.81 106 VAL A C 1
ATOM 838 O O . VAL A 1 106 ? 9.385 10.249 -12.327 1.00 87.81 106 VAL A O 1
ATOM 841 N N . GLU A 1 107 ? 10.011 9.683 -10.249 1.00 85.44 107 GLU A N 1
ATOM 842 C CA . GLU A 1 107 ? 11.305 9.122 -10.638 1.00 85.44 107 GLU A CA 1
ATOM 843 C C . GLU A 1 107 ? 11.136 7.906 -11.552 1.00 85.44 107 GLU A C 1
ATOM 845 O O . GLU A 1 107 ? 11.824 7.794 -12.562 1.00 85.44 107 GLU A O 1
ATOM 850 N N . SER A 1 108 ? 10.178 7.024 -11.253 1.00 84.50 108 SER A N 1
ATOM 851 C CA . SER A 1 108 ? 9.944 5.814 -12.051 1.00 84.50 108 SER A CA 1
ATOM 852 C C . SER A 1 108 ? 9.303 6.084 -13.414 1.00 84.50 108 SER A C 1
ATOM 854 O O . SER A 1 108 ? 9.324 5.204 -14.273 1.00 84.50 108 SER A O 1
ATOM 856 N N . TRP A 1 109 ? 8.715 7.265 -13.633 1.00 81.38 109 TRP A N 1
ATOM 857 C CA . TRP A 1 109 ? 8.124 7.629 -14.923 1.00 81.38 109 TRP A CA 1
ATOM 858 C C . TRP A 1 109 ? 9.190 7.776 -16.014 1.00 81.38 109 TRP A C 1
ATOM 860 O O . TRP A 1 109 ? 8.975 7.353 -17.151 1.00 81.38 109 TRP A O 1
ATOM 870 N N . THR A 1 110 ? 10.348 8.346 -15.664 1.00 76.62 110 THR A N 1
ATOM 871 C CA . THR A 1 110 ? 11.406 8.678 -16.625 1.00 76.62 110 THR A CA 1
ATOM 872 C C . THR A 1 110 ? 12.402 7.520 -16.743 1.00 76.62 110 THR A C 1
ATOM 874 O O . THR A 1 110 ? 13.042 7.165 -15.748 1.00 76.62 110 THR A O 1
ATOM 877 N N . PRO A 1 111 ? 12.588 6.927 -17.936 1.00 64.00 111 PRO A N 1
ATOM 878 C CA . PRO A 1 111 ? 13.548 5.844 -18.110 1.00 64.00 111 PRO A CA 1
ATOM 879 C C . PRO A 1 111 ? 14.977 6.274 -17.750 1.00 64.00 111 PRO A C 1
ATOM 881 O O . PRO A 1 111 ? 15.435 7.338 -18.158 1.00 64.00 111 PRO A O 1
ATOM 884 N N . GLY A 1 112 ? 15.682 5.443 -16.977 1.00 61.94 112 GLY A N 1
ATOM 885 C CA . GLY A 1 112 ? 17.079 5.669 -16.579 1.00 61.94 112 GLY A CA 1
ATOM 886 C C . GLY A 1 112 ? 17.288 6.269 -15.183 1.00 61.94 112 GLY A C 1
ATOM 887 O O . GLY A 1 112 ? 18.359 6.074 -14.615 1.00 61.94 112 GLY A O 1
ATOM 888 N N . ALA A 1 113 ? 16.279 6.901 -14.571 1.00 60.12 113 ALA A N 1
ATOM 889 C CA . ALA A 1 113 ? 16.388 7.414 -13.198 1.00 60.12 113 ALA A CA 1
ATOM 890 C C . ALA A 1 113 ? 16.356 6.295 -12.134 1.00 60.12 113 ALA A C 1
ATOM 892 O O . ALA A 1 113 ? 17.006 6.393 -11.099 1.00 60.12 113 ALA A O 1
ATOM 893 N N . THR A 1 114 ? 15.652 5.191 -12.407 1.00 58.78 114 THR A N 1
ATOM 894 C CA . THR A 1 114 ? 15.453 4.068 -11.465 1.00 58.78 114 THR A CA 1
ATOM 895 C C . THR A 1 114 ? 16.592 3.031 -11.480 1.00 58.78 114 THR A C 1
ATOM 897 O O . THR A 1 114 ? 16.462 1.950 -10.916 1.00 58.78 114 THR A O 1
ATOM 900 N N . GLY A 1 115 ? 17.720 3.311 -12.142 1.00 56.38 115 GLY A N 1
ATOM 901 C CA . GLY A 1 115 ? 18.922 2.457 -12.145 1.00 56.38 115 GLY A CA 1
ATOM 902 C C . GLY A 1 115 ? 18.863 1.190 -13.017 1.00 56.38 115 GLY A C 1
ATOM 903 O O . GLY A 1 115 ? 19.907 0.727 -13.461 1.00 56.38 115 GLY A O 1
ATOM 904 N N . SER A 1 116 ? 17.672 0.662 -13.321 1.00 64.44 116 SER A N 1
ATOM 905 C CA . SER A 1 116 ? 17.470 -0.503 -14.209 1.00 64.44 116 SER A CA 1
ATOM 906 C C . SER A 1 116 ? 17.492 -0.144 -15.702 1.00 64.44 116 SER A C 1
ATOM 908 O O . SER A 1 116 ? 17.900 -0.951 -16.530 1.00 64.44 116 SER A O 1
ATOM 910 N N . GLY A 1 117 ? 17.032 1.060 -16.067 1.00 63.25 117 GLY A N 1
ATOM 911 C CA . GLY A 1 117 ? 16.866 1.473 -17.470 1.00 63.25 117 GLY A CA 1
ATOM 912 C C . GLY A 1 117 ? 15.731 0.761 -18.225 1.00 63.25 117 GLY A C 1
ATOM 913 O O . GLY A 1 117 ? 15.392 1.184 -19.328 1.00 63.25 117 GLY A O 1
ATOM 914 N N . SER A 1 118 ? 15.102 -0.264 -17.633 1.00 74.75 118 SER A N 1
ATOM 915 C CA . SER A 1 118 ? 14.009 -1.020 -18.253 1.00 74.75 118 SER A CA 1
ATOM 916 C C . SER A 1 118 ? 12.770 -0.143 -18.465 1.00 74.75 118 SER A C 1
ATOM 918 O O . SER A 1 118 ? 12.266 0.499 -17.538 1.00 74.75 118 SER A O 1
ATOM 920 N N . GLN A 1 119 ? 12.249 -0.136 -19.692 1.00 78.94 119 GLN A N 1
ATOM 921 C CA . GLN A 1 119 ? 11.107 0.681 -20.101 1.00 78.94 119 GLN A CA 1
ATOM 922 C C . GLN A 1 119 ? 10.189 -0.079 -21.056 1.00 78.94 119 GLN A C 1
ATOM 924 O O . GLN A 1 119 ? 10.641 -0.889 -21.862 1.00 78.94 119 GLN A O 1
ATOM 929 N N . ILE A 1 120 ? 8.901 0.254 -21.031 1.00 75.81 120 ILE A N 1
ATOM 930 C CA . ILE A 1 120 ? 7.941 -0.163 -22.056 1.00 75.81 120 ILE A CA 1
ATOM 931 C C . ILE A 1 120 ? 7.334 1.106 -22.644 1.00 75.81 120 ILE A C 1
ATOM 933 O O . ILE A 1 120 ? 6.757 1.915 -21.923 1.00 75.81 120 ILE A O 1
ATOM 937 N N . GLY A 1 121 ? 7.475 1.304 -23.958 1.00 74.56 121 GLY A N 1
ATOM 938 C CA . GLY A 1 121 ? 6.848 2.438 -24.649 1.00 74.56 121 GLY A CA 1
ATOM 939 C C . GLY A 1 121 ? 7.321 3.821 -24.176 1.00 74.56 121 GLY A C 1
ATOM 940 O O . GLY A 1 121 ? 6.553 4.773 -24.247 1.00 74.56 121 GLY A O 1
ATOM 941 N N . GLY A 1 122 ? 8.557 3.935 -23.673 1.00 76.81 122 GLY A N 1
ATOM 942 C CA . GLY A 1 122 ? 9.126 5.196 -23.177 1.00 76.81 122 GLY A CA 1
ATOM 943 C C . GLY A 1 122 ? 8.783 5.537 -21.723 1.00 76.81 122 GLY A C 1
ATOM 944 O O . GLY A 1 122 ? 9.194 6.590 -21.248 1.00 76.81 122 GLY A O 1
ATOM 945 N N . VAL A 1 123 ? 8.075 4.653 -21.010 1.00 81.94 123 VAL A N 1
ATOM 946 C CA . VAL A 1 123 ? 7.774 4.784 -19.576 1.00 81.94 123 VAL A CA 1
ATOM 947 C C . VAL A 1 123 ? 8.532 3.710 -18.799 1.00 81.94 123 VAL A C 1
ATOM 949 O O . VAL A 1 123 ? 8.620 2.563 -19.247 1.00 81.94 123 VAL A O 1
ATOM 952 N N . GLY A 1 124 ? 9.087 4.071 -17.641 1.00 84.25 124 GLY A N 1
ATOM 953 C CA . GLY A 1 124 ? 9.832 3.137 -16.798 1.00 84.25 124 GLY A CA 1
ATOM 954 C C . GLY A 1 124 ? 8.984 1.941 -16.353 1.00 84.25 124 GLY A C 1
ATOM 955 O O . GLY A 1 124 ? 7.825 2.076 -15.949 1.00 84.25 124 GLY A O 1
ATOM 956 N N . LEU A 1 125 ? 9.574 0.745 -16.416 1.00 84.75 125 LEU A N 1
ATOM 957 C CA . LEU A 1 125 ? 8.878 -0.505 -16.108 1.00 84.75 125 LEU A CA 1
ATOM 958 C C . LEU A 1 125 ? 8.348 -0.521 -14.665 1.00 84.75 125 LEU A C 1
ATOM 960 O O . LEU A 1 125 ? 7.217 -0.938 -14.420 1.00 84.75 125 LEU A O 1
ATOM 964 N N . VAL A 1 126 ? 9.132 0.008 -13.722 1.00 86.56 126 VAL A N 1
ATOM 965 C CA . VAL A 1 126 ? 8.771 0.127 -12.300 1.00 86.56 126 VAL A CA 1
ATOM 966 C C . VAL A 1 126 ? 7.488 0.931 -12.099 1.00 86.56 126 VAL A C 1
ATOM 968 O O . VAL A 1 126 ? 6.636 0.531 -11.303 1.00 86.56 126 VAL A O 1
ATOM 971 N N . PHE A 1 127 ? 7.310 2.026 -12.844 1.00 86.94 127 PHE A N 1
ATOM 972 C CA . PHE A 1 127 ? 6.092 2.830 -12.773 1.00 86.94 127 PHE A CA 1
ATOM 973 C C . PHE A 1 127 ? 4.881 2.029 -13.246 1.00 86.94 127 PHE A C 1
ATOM 975 O O . PHE A 1 127 ? 3.868 1.968 -12.548 1.00 86.94 127 PHE A O 1
ATOM 982 N N . ILE A 1 128 ? 5.003 1.376 -14.407 1.00 87.38 128 ILE A N 1
ATOM 983 C CA . ILE A 1 128 ? 3.925 0.563 -14.979 1.00 87.38 128 ILE A CA 1
ATOM 984 C C . ILE A 1 128 ? 3.516 -0.523 -13.986 1.00 87.38 128 ILE A C 1
ATOM 986 O O . ILE A 1 128 ? 2.328 -0.675 -13.711 1.00 87.38 128 ILE A O 1
ATOM 990 N N . LEU A 1 129 ? 4.480 -1.234 -13.401 1.00 87.44 129 LEU A N 1
ATOM 991 C CA . LEU A 1 129 ? 4.238 -2.283 -12.411 1.00 87.44 129 LEU A CA 1
ATOM 992 C C . LEU A 1 129 ? 3.575 -1.743 -11.141 1.00 87.44 129 LEU A C 1
ATOM 994 O O . LEU A 1 129 ? 2.542 -2.260 -10.722 1.00 87.44 129 LEU A O 1
ATOM 998 N N . GLY A 1 130 ? 4.131 -0.687 -10.545 1.00 87.56 130 GLY A N 1
ATOM 999 C CA . GLY A 1 130 ? 3.595 -0.102 -9.317 1.00 87.56 130 GLY A CA 1
ATOM 1000 C C . GLY A 1 130 ? 2.154 0.379 -9.493 1.00 87.56 130 GLY A C 1
ATOM 1001 O O . GLY A 1 130 ? 1.271 0.018 -8.713 1.00 87.56 130 GLY A O 1
ATOM 1002 N N . VAL A 1 131 ? 1.886 1.139 -10.558 1.00 90.12 131 VAL A N 1
ATOM 1003 C CA . VAL A 1 131 ? 0.547 1.675 -10.834 1.00 90.12 131 VAL A CA 1
ATOM 1004 C C . VAL A 1 131 ? -0.437 0.573 -11.211 1.00 90.12 131 VAL A C 1
ATOM 1006 O O . VAL A 1 131 ? -1.558 0.571 -10.707 1.00 90.12 131 VAL A O 1
ATOM 1009 N N . SER A 1 132 ? -0.046 -0.387 -12.052 1.00 89.38 132 SER A N 1
ATOM 1010 C CA . SER A 1 132 ? -0.951 -1.469 -12.465 1.00 89.38 132 SER A CA 1
ATOM 1011 C C . SER A 1 132 ? -1.383 -2.345 -11.290 1.00 89.38 132 SER A C 1
ATOM 1013 O O . SER A 1 132 ? -2.562 -2.691 -11.202 1.00 89.38 132 SER A O 1
ATOM 1015 N N . VAL A 1 133 ? -0.492 -2.636 -10.336 1.00 88.06 133 VAL A N 1
ATOM 1016 C CA . VAL A 1 133 ? -0.856 -3.393 -9.129 1.00 88.06 133 VAL A CA 1
ATOM 1017 C C . VAL A 1 133 ? -1.777 -2.586 -8.208 1.00 88.06 133 VAL A C 1
ATOM 1019 O O . VAL A 1 133 ? -2.751 -3.135 -7.689 1.00 88.06 133 VAL A O 1
ATOM 1022 N N . ILE A 1 134 ? -1.533 -1.282 -8.036 1.00 89.38 134 ILE A N 1
ATOM 1023 C CA . ILE A 1 134 ? -2.428 -0.409 -7.258 1.00 89.38 134 ILE A CA 1
ATOM 1024 C C . ILE A 1 134 ? -3.817 -0.355 -7.905 1.00 89.38 134 ILE A C 1
ATOM 1026 O O . ILE A 1 134 ? -4.821 -0.560 -7.221 1.00 89.38 134 ILE A O 1
ATOM 1030 N N . LEU A 1 135 ? -3.889 -0.143 -9.222 1.00 90.94 135 LEU A N 1
ATOM 1031 C CA . LEU A 1 135 ? -5.147 -0.127 -9.970 1.00 90.94 135 LEU A CA 1
ATOM 1032 C C . LEU A 1 135 ? -5.877 -1.466 -9.881 1.00 90.94 135 LEU A C 1
ATOM 1034 O O . LEU A 1 135 ? -7.084 -1.480 -9.651 1.00 90.94 135 LEU A O 1
ATOM 1038 N N . LEU A 1 136 ? -5.163 -2.588 -9.997 1.00 88.81 136 LEU A N 1
ATOM 1039 C CA . LEU A 1 136 ? -5.738 -3.917 -9.802 1.00 88.81 136 LEU A CA 1
ATOM 1040 C C . LEU A 1 136 ? -6.356 -4.045 -8.403 1.00 88.81 136 LEU A C 1
ATOM 1042 O O . LEU A 1 136 ? -7.486 -4.515 -8.274 1.00 88.81 136 LEU A O 1
ATOM 1046 N N . GLY A 1 137 ? -5.659 -3.574 -7.366 1.00 85.69 137 GLY A N 1
ATOM 1047 C CA . GLY A 1 137 ? -6.177 -3.522 -5.999 1.00 85.69 137 GLY A CA 1
ATOM 1048 C C . GLY A 1 137 ? -7.456 -2.688 -5.878 1.00 85.69 137 GLY A C 1
ATOM 1049 O O . GLY A 1 137 ? -8.428 -3.138 -5.271 1.00 85.69 137 GLY A O 1
ATOM 1050 N N . VAL A 1 138 ? -7.497 -1.511 -6.510 1.00 87.31 138 VAL A N 1
ATOM 1051 C CA . VAL A 1 138 ? -8.685 -0.639 -6.541 1.00 87.31 138 VAL A CA 1
ATOM 1052 C C . VAL A 1 138 ? -9.849 -1.306 -7.273 1.00 87.31 138 VAL A C 1
ATOM 1054 O O . VAL A 1 138 ? -10.968 -1.300 -6.766 1.00 87.31 138 VAL A O 1
ATOM 1057 N N . VAL A 1 139 ? -9.609 -1.933 -8.426 1.00 88.31 139 VAL A N 1
ATOM 1058 C CA . VAL A 1 139 ? -10.641 -2.667 -9.175 1.00 88.31 139 VAL A CA 1
ATOM 1059 C C . VAL A 1 139 ? -11.204 -3.803 -8.331 1.00 88.31 139 VAL A C 1
ATOM 1061 O O . VAL A 1 139 ? -12.421 -3.935 -8.219 1.00 88.31 139 VAL A O 1
ATOM 1064 N N . VAL A 1 140 ? -10.341 -4.591 -7.683 1.00 85.62 140 VAL A N 1
ATOM 1065 C CA . VAL A 1 140 ? -10.775 -5.647 -6.761 1.00 85.62 140 VAL A CA 1
ATOM 1066 C C . VAL A 1 140 ? -11.603 -5.051 -5.622 1.00 85.62 140 VAL A C 1
ATOM 1068 O O . VAL A 1 140 ? -12.668 -5.580 -5.315 1.00 85.62 140 VAL A O 1
ATOM 1071 N N . MET A 1 141 ? -11.180 -3.928 -5.038 1.00 83.81 141 MET A N 1
ATOM 1072 C CA . MET A 1 141 ? -11.933 -3.245 -3.986 1.00 83.81 141 MET A CA 1
ATOM 1073 C C . MET A 1 141 ? -13.326 -2.811 -4.464 1.00 83.81 141 MET A C 1
ATOM 1075 O O . MET A 1 141 ? -14.304 -3.060 -3.764 1.00 83.81 141 MET A O 1
ATOM 1079 N N . ILE A 1 142 ? -13.443 -2.231 -5.663 1.00 85.44 142 ILE A N 1
ATOM 1080 C CA . ILE A 1 142 ? -14.722 -1.814 -6.260 1.00 85.44 142 ILE A CA 1
ATOM 1081 C C . ILE A 1 142 ? -15.617 -3.027 -6.538 1.00 85.44 142 ILE A C 1
ATOM 1083 O O . ILE A 1 142 ? -16.796 -3.030 -6.190 1.00 85.44 142 ILE A O 1
ATOM 1087 N N . VAL A 1 143 ? -15.070 -4.093 -7.123 1.00 85.19 143 VAL A N 1
ATOM 1088 C CA . VAL A 1 143 ? -15.821 -5.331 -7.379 1.00 85.19 143 VAL A CA 1
ATOM 1089 C C . VAL A 1 143 ? -16.351 -5.918 -6.068 1.00 85.19 143 VAL A C 1
ATOM 1091 O O . VAL A 1 143 ? -17.512 -6.325 -5.997 1.00 85.19 143 VAL A O 1
ATOM 1094 N N . GLN A 1 144 ? -15.534 -5.921 -5.013 1.00 80.06 144 GLN A N 1
ATOM 1095 C CA . GLN A 1 144 ? -15.941 -6.412 -3.698 1.00 80.06 144 GLN A CA 1
ATOM 1096 C C . GLN A 1 144 ? -16.917 -5.471 -2.990 1.00 80.06 144 GLN A C 1
ATOM 1098 O O . GLN A 1 144 ? -17.777 -5.957 -2.258 1.00 80.06 144 GLN A O 1
ATOM 1103 N N . TYR A 1 145 ? -16.857 -4.164 -3.248 1.00 78.75 145 TYR A N 1
ATOM 1104 C CA . TYR A 1 145 ? -17.849 -3.203 -2.770 1.00 78.75 145 TYR A CA 1
ATOM 1105 C C . TYR A 1 145 ? -19.255 -3.539 -3.285 1.00 78.75 145 TYR A C 1
ATOM 1107 O O . TYR A 1 145 ? -20.210 -3.541 -2.508 1.00 78.75 145 TYR A O 1
ATOM 1115 N N . PHE A 1 146 ? -19.381 -3.918 -4.562 1.00 79.88 146 PHE A N 1
ATOM 1116 C CA . PHE A 1 146 ? -20.665 -4.334 -5.135 1.00 79.88 146 PHE A CA 1
ATOM 1117 C C . PHE A 1 146 ? -21.081 -5.761 -4.748 1.00 79.88 146 PHE A C 1
ATOM 1119 O O . PHE A 1 146 ? -22.268 -6.016 -4.558 1.00 79.88 146 PHE A O 1
ATOM 1126 N N . ARG A 1 147 ? -20.136 -6.704 -4.627 1.00 77.38 147 ARG A N 1
ATOM 1127 C CA . ARG A 1 147 ? -20.445 -8.115 -4.316 1.00 77.38 147 ARG A CA 1
ATOM 1128 C C . ARG A 1 147 ? -20.676 -8.399 -2.831 1.00 77.38 147 ARG A C 1
ATOM 1130 O O . ARG A 1 147 ? -21.443 -9.302 -2.513 1.00 77.38 147 ARG A O 1
ATOM 1137 N N . SER A 1 148 ? -20.025 -7.652 -1.944 1.00 70.19 148 SER A N 1
ATOM 1138 C CA . SER A 1 148 ? -20.064 -7.846 -0.489 1.00 70.19 148 SER A CA 1
ATOM 1139 C C . SER A 1 148 ? -20.304 -6.519 0.252 1.00 70.19 148 SER A C 1
ATOM 1141 O O . SER A 1 148 ? -19.481 -6.121 1.084 1.00 70.19 148 SER A O 1
ATOM 1143 N N . PRO A 1 149 ? -21.431 -5.820 0.007 1.00 67.00 149 PRO A N 1
ATOM 1144 C CA . PRO A 1 149 ? -21.677 -4.497 0.583 1.00 67.00 149 PRO A CA 1
ATOM 1145 C C . PRO A 1 149 ? -21.750 -4.507 2.119 1.00 67.00 149 PRO A C 1
ATOM 1147 O O . PRO A 1 149 ? -21.406 -3.505 2.739 1.00 67.00 149 PRO A O 1
ATOM 1150 N N . GLY A 1 150 ? -22.126 -5.632 2.745 1.00 66.12 150 GLY A N 1
ATOM 1151 C CA . GLY A 1 150 ? -22.213 -5.768 4.209 1.00 66.12 150 GLY A CA 1
ATOM 1152 C C . GLY A 1 150 ? -20.880 -5.561 4.947 1.00 66.12 150 GLY A C 1
ATOM 1153 O O . GLY A 1 150 ? -20.871 -5.039 6.060 1.00 66.12 150 GLY A O 1
ATOM 1154 N N . PHE A 1 151 ? -19.740 -5.866 4.309 1.00 65.50 151 PHE A N 1
ATOM 1155 C CA . PHE A 1 151 ? -18.415 -5.556 4.868 1.00 65.50 151 PHE A CA 1
ATOM 1156 C C . PHE A 1 151 ? -18.154 -4.046 4.898 1.00 65.50 151 PHE A C 1
ATOM 1158 O O . PHE A 1 151 ? -17.702 -3.504 5.902 1.00 65.50 151 PHE A O 1
ATOM 1165 N N . PHE A 1 152 ? -18.494 -3.347 3.813 1.00 67.06 152 PHE A N 1
ATOM 1166 C CA . PHE A 1 152 ? -18.268 -1.906 3.687 1.00 67.06 152 PHE A CA 1
ATOM 1167 C C . PHE A 1 152 ? -19.291 -1.065 4.460 1.00 67.06 152 PHE A C 1
ATOM 1169 O O . PHE A 1 152 ? -18.989 0.061 4.842 1.00 67.06 152 PHE A O 1
ATOM 1176 N N . ARG A 1 153 ? -20.483 -1.611 4.727 1.00 66.88 153 ARG A N 1
ATOM 1177 C CA . ARG A 1 153 ? -21.522 -0.986 5.564 1.00 66.88 153 ARG A CA 1
ATOM 1178 C C . ARG A 1 153 ? -21.257 -1.111 7.068 1.00 66.88 153 ARG A C 1
ATOM 1180 O O . ARG A 1 153 ? -21.995 -0.528 7.852 1.00 66.88 153 ARG A O 1
ATOM 1187 N N . GLY A 1 154 ? -20.214 -1.844 7.470 1.00 60.41 154 GLY A N 1
ATOM 1188 C CA . GLY A 1 154 ? -19.893 -2.073 8.881 1.00 60.41 154 GLY A CA 1
ATOM 1189 C C . GLY A 1 154 ? -20.837 -3.058 9.580 1.00 60.41 154 GLY A C 1
ATOM 1190 O O . GLY A 1 154 ? -20.861 -3.114 10.805 1.00 60.41 154 GLY A O 1
ATOM 1191 N N . GLU A 1 155 ? -21.609 -3.843 8.820 1.00 62.53 155 GLU A N 1
ATOM 1192 C CA . GLU A 1 155 ? -22.545 -4.845 9.356 1.00 62.53 155 GLU A CA 1
ATOM 1193 C C . GLU A 1 155 ? -21.809 -6.110 9.826 1.00 62.53 155 GLU A C 1
ATOM 1195 O O . GLU A 1 155 ? -22.280 -6.808 10.720 1.00 62.53 155 GLU A O 1
ATOM 1200 N N . THR A 1 156 ? -20.630 -6.396 9.259 1.00 61.44 156 THR A N 1
ATOM 1201 C CA . THR A 1 156 ? -19.775 -7.530 9.661 1.00 61.44 156 THR A CA 1
ATOM 1202 C C . THR A 1 156 ? -18.558 -7.126 10.502 1.00 61.44 156 THR A C 1
ATOM 1204 O O . THR A 1 156 ? -17.916 -7.990 11.097 1.00 61.44 156 THR A O 1
ATOM 1207 N N . LEU A 1 157 ? -18.243 -5.827 10.570 1.00 55.88 157 LEU A N 1
ATOM 1208 C CA . LEU A 1 157 ? -17.163 -5.229 11.362 1.00 55.88 157 LEU A CA 1
ATOM 1209 C C . LEU A 1 157 ? -17.665 -3.919 11.969 1.00 55.88 157 LEU A C 1
ATOM 1211 O O . LEU A 1 157 ? -17.833 -2.928 11.257 1.00 55.88 157 LEU A O 1
ATOM 1215 N N . THR A 1 158 ? -17.881 -3.902 13.284 1.00 59.38 158 THR A N 1
ATOM 1216 C CA . THR A 1 158 ? -18.321 -2.704 14.004 1.00 59.38 158 THR A CA 1
ATOM 1217 C C . THR A 1 158 ? -17.276 -1.594 13.852 1.00 59.38 158 THR A C 1
ATOM 1219 O O . THR A 1 158 ? -16.178 -1.695 14.391 1.00 59.38 158 THR A O 1
ATOM 1222 N N . MET A 1 159 ? -17.612 -0.504 13.154 1.00 62.81 159 MET A N 1
ATOM 1223 C CA . MET A 1 159 ? -16.731 0.663 12.942 1.00 62.81 159 MET A CA 1
ATOM 1224 C C . MET A 1 159 ? -16.574 1.557 14.194 1.00 62.81 159 MET A C 1
ATOM 1226 O O . MET A 1 159 ? -16.375 2.769 14.088 1.00 62.81 159 MET A O 1
ATOM 1230 N N . ALA A 1 160 ? -16.724 0.997 15.395 1.00 61.12 160 ALA A N 1
ATOM 1231 C CA . ALA A 1 160 ? -16.704 1.768 16.629 1.00 61.12 160 ALA A CA 1
ATOM 1232 C C . ALA A 1 160 ? -15.261 2.005 17.096 1.00 61.12 160 ALA A C 1
ATOM 1234 O O . ALA A 1 160 ? -14.602 1.112 17.631 1.00 61.12 160 ALA A O 1
ATOM 1235 N N . ALA A 1 161 ? -14.778 3.238 16.931 1.00 63.81 161 ALA A N 1
ATOM 1236 C CA . ALA A 1 161 ? -13.620 3.710 17.681 1.00 63.81 161 ALA A CA 1
ATOM 1237 C C . ALA A 1 161 ? -13.985 3.772 19.179 1.00 63.81 161 ALA A C 1
ATOM 1239 O O . ALA A 1 161 ? -15.118 4.146 19.494 1.00 63.81 161 ALA A O 1
ATOM 1240 N N . PRO A 1 162 ? -13.063 3.429 20.101 1.00 67.12 162 PRO A N 1
ATOM 1241 C CA . PRO A 1 162 ? -13.321 3.507 21.539 1.00 67.12 162 PRO A CA 1
ATOM 1242 C C . PRO A 1 162 ? -13.814 4.905 21.939 1.00 67.12 162 PRO A C 1
ATOM 1244 O O . PRO A 1 162 ? -13.361 5.911 21.385 1.00 67.12 162 PRO A O 1
ATOM 1247 N N . GLU A 1 163 ? -14.766 4.974 22.874 1.00 73.38 163 GLU A N 1
ATOM 1248 C CA . GLU A 1 163 ? -15.357 6.245 23.308 1.00 73.38 163 GLU A CA 1
ATOM 1249 C C . GLU A 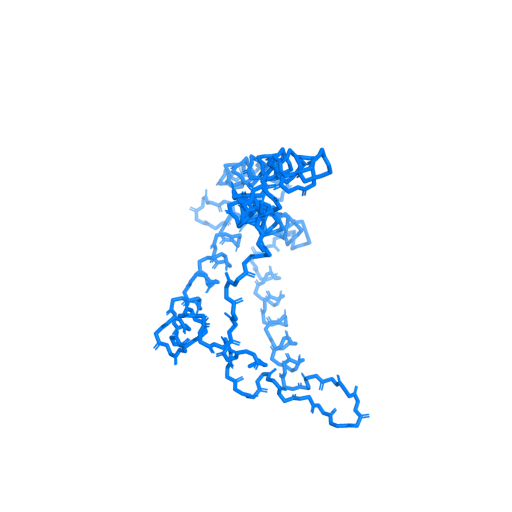1 163 ? -14.290 7.212 23.834 1.00 73.38 163 GLU A C 1
ATOM 1251 O O . GLU A 1 163 ? -13.361 6.818 24.541 1.00 73.38 163 GLU A O 1
ATOM 1256 N N . SER A 1 164 ? -14.420 8.493 23.479 1.00 69.88 164 SER A N 1
ATOM 1257 C CA . SER A 1 164 ? -13.486 9.525 23.929 1.00 69.88 164 SER A CA 1
ATOM 1258 C C . SER A 1 164 ? -13.617 9.748 25.434 1.00 69.88 164 SER A C 1
ATOM 1260 O O . SER A 1 164 ? -14.719 10.027 25.915 1.00 69.88 164 SER A O 1
ATOM 1262 N N . LEU A 1 165 ? -12.500 9.733 26.163 1.00 68.81 165 LEU A N 1
ATOM 1263 C CA . LEU A 1 165 ? -12.475 9.944 27.618 1.00 68.81 165 LEU A CA 1
ATOM 1264 C C . LEU A 1 165 ? -12.939 11.352 28.015 1.00 68.81 165 LEU A C 1
ATOM 1266 O O . LEU A 1 165 ? -13.376 11.564 29.138 1.00 68.81 165 LEU A O 1
ATOM 1270 N N . ARG A 1 166 ? -12.892 12.301 27.075 1.00 63.81 166 ARG A N 1
ATOM 1271 C CA . ARG A 1 166 ? -13.342 13.686 27.250 1.00 63.81 166 ARG A CA 1
ATOM 1272 C C . ARG A 1 166 ? -14.869 13.869 27.216 1.00 63.81 166 ARG A C 1
ATOM 1274 O O . ARG A 1 166 ? -15.342 14.979 27.424 1.00 63.81 166 ARG A O 1
ATOM 1281 N N . ARG A 1 167 ? -15.633 12.814 26.891 1.00 57.47 167 ARG A N 1
ATOM 1282 C CA . ARG A 1 167 ? -17.113 12.809 26.859 1.00 57.47 167 ARG A CA 1
ATOM 1283 C C . ARG A 1 167 ? -17.757 12.239 28.135 1.00 57.47 167 ARG A C 1
ATOM 1285 O O . ARG A 1 167 ? -18.962 11.997 28.122 1.00 57.47 167 ARG A O 1
ATOM 1292 N N . ARG A 1 168 ? -16.982 12.028 29.203 1.00 49.34 168 ARG A N 1
ATOM 1293 C CA . ARG A 1 168 ? -17.483 11.693 30.544 1.00 49.34 168 ARG A CA 1
ATOM 1294 C C . ARG A 1 168 ? -17.390 12.891 31.472 1.00 49.34 168 ARG A C 1
ATOM 1296 O O . ARG A 1 168 ? -16.376 13.614 31.367 1.00 49.34 168 ARG A O 1
#

Radius of gyration: 20.06 Å; Cα contacts (8 Å, |Δi|>4): 166; chains: 1; bounding box: 42×46×55 Å

pLDDT: mean 78.75, std 12.37, range [49.34, 96.31]